Protein AF-L9V3N1-F1 (afdb_monomer_lite)

Secondary structure (DSSP, 8-state):
---HHHHHHHHHHHHHHHHHHHHHHHH-HHHHEEETTTEE-HHHHHHHHHHHHHHHHHHHHHHGGGS--

Foldseek 3Di:
DPPVVVVVVVVVVLVVVVVVLVVCCVVPVVQQAPDPPPHGDPVVVVSVVSVVVSVVCVVVVVVVVPVPD

Structure (mmCIF, N/CA/C/O backbone):
data_AF-L9V3N1-F1
#
_entry.id   AF-L9V3N1-F1
#
loop_
_atom_site.group_PDB
_atom_site.id
_atom_site.type_symbol
_atom_site.label_atom_id
_atom_site.label_alt_id
_atom_site.label_comp_id
_atom_site.label_asym_id
_atom_site.label_entity_id
_atom_site.label_seq_id
_atom_site.pdbx_PDB_ins_code
_atom_site.Cartn_x
_atom_site.Cartn_y
_atom_site.Cartn_z
_atom_site.occupancy
_atom_site.B_iso_or_equiv
_atom_site.auth_seq_id
_atom_site.auth_comp_id
_atom_site.auth_asym_id
_atom_site.auth_atom_id
_atom_site.pdbx_PDB_model_num
ATOM 1 N N . MET A 1 1 ? -9.947 -12.771 26.447 1.00 46.16 1 MET A N 1
ATOM 2 C CA . MET A 1 1 ? -9.273 -11.583 27.015 1.00 46.16 1 MET A CA 1
ATOM 3 C C . MET A 1 1 ? -8.369 -10.990 25.941 1.00 46.16 1 MET A C 1
ATOM 5 O O . MET A 1 1 ? -7.235 -11.416 25.787 1.00 46.16 1 MET A O 1
ATOM 9 N N . LEU A 1 2 ? -8.910 -10.089 25.118 1.00 52.91 2 LEU A N 1
ATOM 10 C CA . LEU A 1 2 ? -8.159 -9.398 24.070 1.00 52.91 2 LEU A CA 1
ATOM 11 C C . LEU A 1 2 ? -7.337 -8.294 24.750 1.00 52.91 2 LEU A C 1
ATOM 13 O O . LEU A 1 2 ? -7.915 -7.356 25.301 1.00 52.91 2 LEU A O 1
ATOM 17 N N . TYR A 1 3 ? -6.010 -8.422 24.772 1.00 53.31 3 TYR A N 1
ATOM 18 C CA . TYR A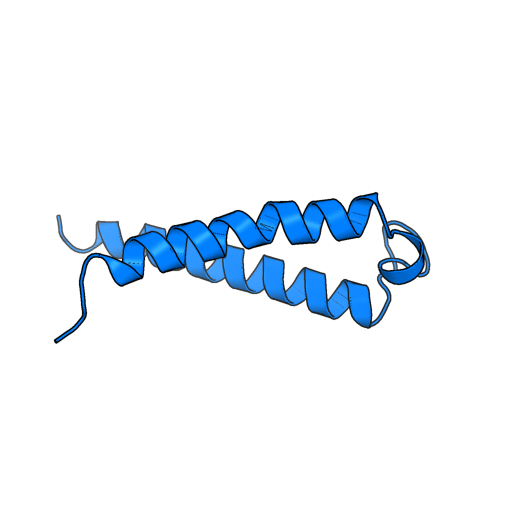 1 3 ? -5.121 -7.371 25.268 1.00 53.31 3 TYR A CA 1
ATOM 19 C C . TYR A 1 3 ? -5.298 -6.129 24.377 1.00 53.31 3 TYR A C 1
ATOM 21 O O . TYR A 1 3 ? -4.676 -5.991 23.325 1.00 53.31 3 TYR A O 1
ATOM 29 N N . LYS A 1 4 ? -6.158 -5.201 24.817 1.00 60.56 4 LYS A N 1
ATOM 30 C CA . LYS A 1 4 ? -6.426 -3.900 24.183 1.00 60.56 4 LYS A CA 1
ATOM 31 C C . LYS A 1 4 ? -5.172 -3.113 23.736 1.00 60.56 4 LYS A C 1
ATOM 33 O O . LYS A 1 4 ? -5.286 -2.441 22.711 1.00 60.56 4 LYS A O 1
ATOM 38 N N . PRO A 1 5 ? -3.989 -3.171 24.395 1.00 62.78 5 PRO A N 1
ATOM 39 C CA . PRO A 1 5 ? -2.807 -2.470 23.877 1.00 62.78 5 PRO A CA 1
ATOM 40 C C . PRO A 1 5 ? -2.195 -3.116 22.621 1.00 62.78 5 PRO A C 1
ATOM 42 O O . PRO A 1 5 ? -1.665 -2.397 21.775 1.00 62.78 5 PRO A O 1
ATOM 45 N N . PHE A 1 6 ? -2.304 -4.438 22.445 1.00 68.44 6 PHE A N 1
ATOM 46 C CA . PHE A 1 6 ? -1.645 -5.150 21.341 1.00 68.44 6 PHE A CA 1
ATOM 47 C C . PHE A 1 6 ? -2.259 -4.819 19.979 1.00 68.44 6 PHE A C 1
ATOM 49 O O . PHE A 1 6 ? -1.553 -4.765 18.981 1.00 68.44 6 PHE A O 1
ATOM 56 N N . VAL A 1 7 ? -3.560 -4.519 19.944 1.00 72.06 7 VAL A N 1
ATOM 57 C CA . VAL A 1 7 ? -4.272 -4.149 18.711 1.00 72.06 7 VAL A CA 1
ATOM 58 C C . VAL A 1 7 ? -3.765 -2.820 18.145 1.00 72.06 7 VAL A C 1
ATOM 60 O O . VAL A 1 7 ? -3.593 -2.701 16.937 1.00 72.06 7 VAL A O 1
ATOM 63 N N . ARG A 1 8 ? -3.466 -1.825 18.995 1.00 71.62 8 ARG A N 1
ATOM 64 C CA . ARG A 1 8 ? -2.896 -0.545 18.533 1.00 71.62 8 ARG A CA 1
ATOM 65 C C . ARG A 1 8 ? -1.478 -0.707 18.007 1.00 71.62 8 ARG A C 1
ATOM 67 O O . ARG A 1 8 ? -1.162 -0.130 16.976 1.00 71.62 8 ARG A O 1
ATOM 74 N N . VAL A 1 9 ? -0.649 -1.493 18.693 1.00 79.00 9 VAL A N 1
ATOM 75 C CA . VAL A 1 9 ? 0.721 -1.783 18.247 1.00 79.00 9 VAL A CA 1
ATOM 76 C C . VAL A 1 9 ? 0.701 -2.583 16.948 1.00 79.00 9 VAL A C 1
ATOM 78 O O . VAL A 1 9 ? 1.416 -2.233 16.020 1.00 79.00 9 VAL A O 1
ATOM 81 N N . ALA A 1 10 ? -0.169 -3.588 16.836 1.00 74.19 10 ALA A N 1
ATOM 82 C CA . ALA A 1 10 ? -0.365 -4.347 15.607 1.00 74.19 10 ALA A CA 1
ATOM 83 C C . ALA A 1 10 ? -0.818 -3.443 14.456 1.00 74.19 10 ALA A C 1
ATOM 85 O O . ALA A 1 10 ? -0.243 -3.530 13.383 1.00 74.19 10 ALA A O 1
ATOM 86 N N . LEU A 1 11 ? -1.768 -2.528 14.680 1.00 76.25 11 LEU A N 1
ATOM 87 C CA . LEU A 1 11 ? -2.193 -1.556 13.669 1.00 76.25 11 LEU A CA 1
ATOM 88 C C . LEU A 1 11 ? -1.051 -0.614 13.261 1.00 76.25 11 LEU A C 1
ATOM 90 O O . LEU A 1 11 ? -0.904 -0.305 12.085 1.00 76.25 11 LEU A O 1
ATOM 94 N N . PHE A 1 12 ? -0.217 -0.194 14.214 1.00 80.38 12 PHE A N 1
ATOM 95 C CA . PHE A 1 12 ? 0.948 0.652 13.948 1.00 80.38 12 PHE A CA 1
ATOM 96 C C . PHE A 1 12 ? 2.034 -0.091 13.155 1.00 80.38 12 PHE A C 1
ATOM 98 O O . PHE A 1 12 ? 2.593 0.450 12.206 1.00 80.38 12 PHE A O 1
ATOM 105 N N . LEU A 1 13 ? 2.291 -1.356 13.493 1.00 77.12 13 LEU A N 1
ATOM 106 C CA . LEU A 1 13 ? 3.188 -2.249 12.754 1.00 77.12 13 LEU A CA 1
ATOM 107 C C . LEU A 1 13 ? 2.647 -2.561 11.349 1.00 77.12 13 LEU A C 1
ATOM 109 O O . LEU A 1 13 ? 3.417 -2.629 10.395 1.00 77.12 13 LEU A O 1
ATOM 113 N N . LEU A 1 14 ? 1.327 -2.703 11.210 1.00 75.44 14 LEU A N 1
ATOM 114 C CA . LEU A 1 14 ? 0.640 -2.905 9.933 1.00 75.44 14 LEU A CA 1
ATOM 115 C C . LEU A 1 14 ? 0.754 -1.648 9.052 1.00 75.44 14 LEU A C 1
ATOM 117 O O . LEU A 1 14 ? 1.049 -1.752 7.866 1.00 75.44 14 LEU A O 1
ATOM 121 N N . LEU A 1 15 ? 0.613 -0.458 9.648 1.00 77.31 15 LEU A N 1
ATOM 122 C CA . LEU A 1 15 ? 0.831 0.830 8.979 1.00 77.31 15 LEU A CA 1
ATOM 123 C C . LEU A 1 15 ? 2.288 1.025 8.550 1.00 77.31 15 LEU A C 1
ATOM 125 O O . LEU A 1 15 ? 2.532 1.542 7.463 1.00 77.31 15 LEU A O 1
ATOM 129 N N . LEU A 1 16 ? 3.251 0.571 9.356 1.00 83.25 16 LEU A N 1
ATOM 130 C CA . LEU A 1 16 ? 4.676 0.606 9.013 1.00 83.25 16 LEU A CA 1
ATOM 131 C C . LEU A 1 16 ? 5.016 -0.309 7.825 1.00 83.25 16 LEU A C 1
ATOM 133 O O . LEU A 1 16 ? 6.045 -0.128 7.175 1.00 83.25 16 LEU A O 1
ATOM 137 N N . ARG A 1 17 ? 4.143 -1.264 7.488 1.00 78.31 17 ARG A N 1
ATOM 138 C CA . ARG A 1 17 ? 4.364 -2.157 6.351 1.00 78.31 17 ARG A CA 1
ATOM 139 C C . ARG A 1 17 ? 4.273 -1.434 5.006 1.00 78.31 17 ARG A C 1
ATOM 141 O O . ARG A 1 17 ? 5.060 -1.738 4.117 1.00 78.31 17 ARG A O 1
ATOM 148 N N . ILE A 1 18 ? 3.395 -0.437 4.890 1.00 82.69 18 ILE A N 1
ATOM 149 C CA . ILE A 1 18 ? 3.159 0.338 3.659 1.00 82.69 18 ILE A CA 1
ATOM 150 C C . ILE A 1 18 ? 4.397 1.091 3.166 1.00 82.69 18 ILE A C 1
ATOM 152 O O . ILE A 1 18 ? 4.754 0.907 2.000 1.00 82.69 18 ILE A O 1
ATOM 156 N N . PRO A 1 19 ? 5.111 1.882 3.992 1.00 81.69 19 PRO A N 1
ATOM 157 C CA . PRO A 1 19 ? 6.358 2.485 3.549 1.00 81.69 19 PRO A CA 1
ATOM 158 C C . PRO A 1 19 ? 7.406 1.423 3.210 1.00 81.69 19 PRO A C 1
ATOM 160 O O . PRO A 1 19 ? 8.150 1.630 2.266 1.00 81.69 19 PRO A O 1
ATOM 163 N N . GLY A 1 20 ? 7.430 0.268 3.887 1.00 80.50 20 GLY A N 1
ATOM 164 C CA . GLY A 1 20 ? 8.316 -0.845 3.523 1.00 80.50 20 GLY A CA 1
ATOM 165 C C . GLY A 1 20 ? 8.049 -1.399 2.118 1.00 80.50 20 GLY A C 1
ATOM 166 O O . GLY A 1 20 ? 8.989 -1.652 1.367 1.00 80.50 20 GLY A O 1
ATOM 167 N N . THR A 1 21 ? 6.780 -1.534 1.725 1.00 80.56 21 THR A N 1
ATOM 168 C CA . THR A 1 21 ? 6.397 -2.003 0.383 1.00 80.56 21 THR A CA 1
ATOM 169 C C . THR A 1 21 ? 6.670 -0.950 -0.690 1.00 80.56 21 THR A C 1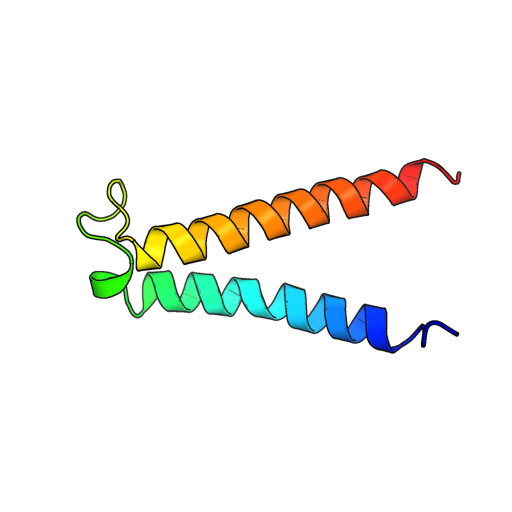
ATOM 171 O O . THR A 1 21 ? 7.190 -1.279 -1.750 1.00 80.56 21 THR A O 1
ATOM 174 N N . VAL A 1 22 ? 6.378 0.323 -0.408 1.00 81.12 22 VAL A N 1
ATOM 175 C CA . VAL A 1 22 ? 6.684 1.444 -1.316 1.00 81.12 22 VAL A CA 1
ATOM 176 C C . VAL A 1 22 ? 8.195 1.600 -1.497 1.00 81.12 22 VAL A C 1
ATOM 178 O O . VAL A 1 22 ? 8.669 1.799 -2.611 1.00 81.12 22 VAL A O 1
ATOM 181 N N . LEU A 1 23 ? 8.963 1.446 -0.419 1.00 83.81 23 LEU A N 1
ATOM 182 C CA . LEU A 1 23 ? 10.419 1.482 -0.447 1.00 83.81 23 LEU A CA 1
ATOM 183 C C . LEU A 1 23 ? 10.978 0.326 -1.291 1.00 83.81 23 LEU A C 1
ATOM 185 O O . LEU A 1 23 ? 11.867 0.560 -2.101 1.00 83.81 23 LEU A O 1
ATOM 189 N N . ALA A 1 24 ? 10.413 -0.882 -1.185 1.00 81.06 24 ALA A N 1
ATOM 190 C CA . ALA A 1 24 ? 10.774 -2.015 -2.042 1.00 81.06 24 ALA A CA 1
ATOM 191 C C . ALA A 1 24 ? 10.468 -1.757 -3.530 1.00 81.06 24 ALA A C 1
ATOM 193 O O . ALA A 1 24 ? 11.297 -2.069 -4.378 1.00 81.06 24 ALA A O 1
ATOM 194 N N . PHE A 1 25 ? 9.335 -1.122 -3.845 1.00 78.31 25 PHE A N 1
ATOM 195 C CA . PHE A 1 25 ? 8.993 -0.721 -5.215 1.00 78.31 25 PHE A CA 1
ATOM 196 C C . PHE A 1 25 ? 9.961 0.318 -5.807 1.00 78.31 25 PHE A C 1
ATOM 198 O O . PHE A 1 25 ? 10.189 0.316 -7.014 1.00 78.31 25 PHE A O 1
ATOM 205 N N . VAL A 1 26 ? 10.530 1.201 -4.978 1.00 79.06 26 VAL A N 1
ATOM 206 C CA . VAL A 1 26 ? 11.452 2.263 -5.424 1.00 79.06 26 VAL A CA 1
ATOM 207 C C . VAL A 1 26 ? 12.911 1.800 -5.453 1.00 79.06 26 VAL A C 1
ATOM 209 O O . VAL A 1 26 ? 13.637 2.149 -6.379 1.00 79.06 26 VAL A O 1
ATOM 212 N N . LEU A 1 27 ? 13.362 1.030 -4.457 1.00 81.38 27 LEU A N 1
ATOM 213 C CA . LEU A 1 27 ? 14.743 0.531 -4.389 1.00 81.38 27 LEU A CA 1
ATOM 214 C C . LEU A 1 27 ? 14.984 -0.678 -5.284 1.00 81.38 27 LEU A C 1
ATOM 216 O O . LEU A 1 27 ? 16.095 -0.839 -5.782 1.00 81.38 27 LEU A O 1
ATOM 220 N N . LEU A 1 28 ? 13.972 -1.527 -5.461 1.00 79.38 28 LEU A N 1
ATOM 221 C CA . LEU A 1 28 ? 14.067 -2.800 -6.170 1.00 79.38 28 LEU A CA 1
ATOM 222 C C . LEU A 1 28 ? 13.039 -2.871 -7.330 1.00 79.38 28 LEU A C 1
ATOM 224 O O . LEU A 1 28 ? 12.205 -3.781 -7.384 1.00 79.38 28 LEU A O 1
ATOM 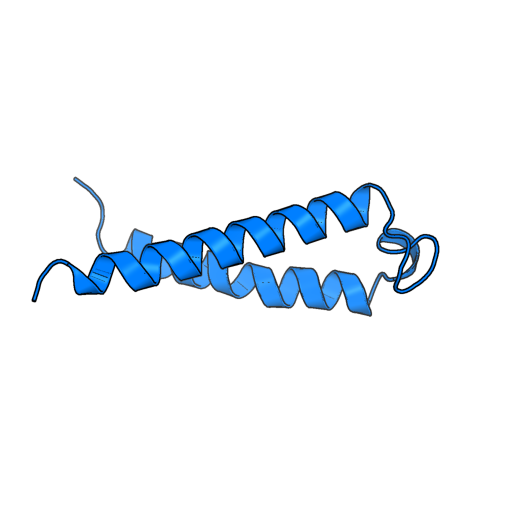228 N N . PRO A 1 29 ? 13.081 -1.920 -8.289 1.00 72.31 29 PRO A N 1
ATOM 229 C CA . PRO A 1 29 ? 12.189 -1.925 -9.448 1.00 72.31 29 PRO A CA 1
ATOM 230 C C . PRO A 1 29 ? 12.415 -3.152 -10.346 1.00 72.31 29 PRO A C 1
ATOM 232 O O . PRO A 1 29 ? 11.446 -3.697 -10.858 1.00 72.31 29 PRO A O 1
ATOM 235 N N . ASP A 1 30 ? 13.655 -3.644 -10.448 1.00 70.94 30 ASP A N 1
ATOM 236 C CA . ASP A 1 30 ? 14.041 -4.814 -11.261 1.00 70.94 30 ASP A CA 1
ATOM 237 C C . ASP A 1 30 ? 13.332 -6.117 -10.853 1.00 70.94 30 ASP A C 1
ATOM 239 O O . ASP A 1 30 ? 13.042 -6.968 -11.687 1.00 70.94 30 ASP A O 1
ATOM 243 N N . VAL A 1 31 ? 13.022 -6.277 -9.561 1.00 73.44 31 VAL A N 1
ATOM 244 C CA . VAL A 1 31 ? 12.295 -7.458 -9.060 1.00 73.44 31 VAL A CA 1
ATOM 245 C C . VAL A 1 31 ? 10.800 -7.213 -8.935 1.00 73.44 31 VAL A C 1
ATOM 247 O O . VAL A 1 31 ? 10.044 -8.163 -8.782 1.00 73.44 31 VAL A O 1
ATOM 250 N N . THR A 1 32 ? 10.338 -5.960 -8.972 1.00 72.75 32 THR A N 1
ATOM 251 C CA . THR A 1 32 ? 8.911 -5.628 -8.818 1.00 72.75 32 THR A CA 1
ATOM 252 C C . THR A 1 32 ? 8.212 -5.389 -10.153 1.00 72.75 32 THR A C 1
ATOM 254 O O . THR A 1 32 ? 7.005 -5.624 -10.256 1.00 72.75 32 THR A O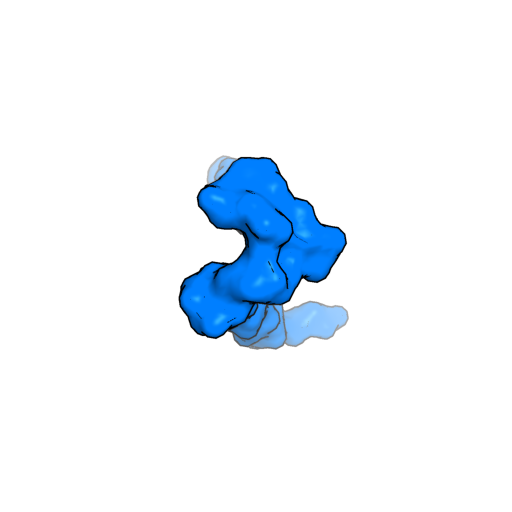 1
ATOM 257 N N . PHE A 1 33 ? 8.946 -5.009 -11.198 1.00 74.31 33 PHE A N 1
ATOM 258 C CA . PHE A 1 33 ? 8.406 -4.731 -12.522 1.00 74.31 33 PHE A CA 1
ATOM 259 C C . PHE A 1 33 ? 9.234 -5.401 -13.616 1.00 74.31 33 PHE A C 1
ATOM 261 O O . PHE A 1 33 ? 10.439 -5.208 -13.703 1.00 74.31 33 PHE A O 1
ATOM 268 N N . ILE A 1 34 ? 8.553 -6.161 -14.476 1.00 71.56 34 ILE A N 1
ATOM 269 C CA . ILE A 1 34 ? 9.119 -6.647 -15.742 1.00 71.56 34 ILE A CA 1
ATOM 270 C C . ILE A 1 34 ? 9.163 -5.479 -16.733 1.00 71.56 34 ILE A C 1
ATOM 272 O O . ILE A 1 34 ? 10.143 -5.295 -17.444 1.00 71.56 34 ILE A O 1
ATOM 276 N N . GLU A 1 35 ? 8.105 -4.664 -16.740 1.00 73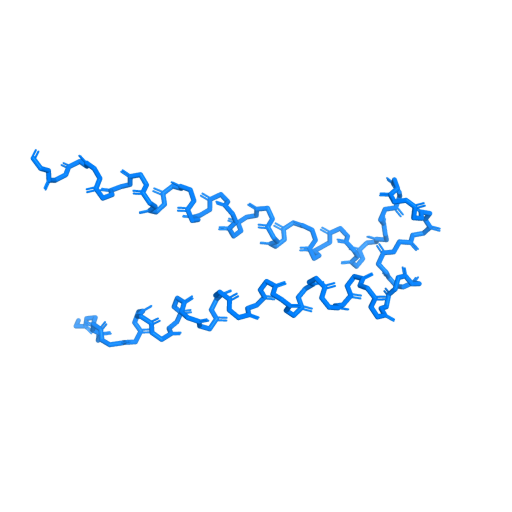.00 35 GLU A N 1
ATOM 277 C CA . GLU A 1 35 ? 8.029 -3.424 -17.506 1.00 73.00 35 GLU A CA 1
ATOM 278 C C . GLU A 1 35 ? 7.367 -2.354 -16.630 1.00 73.00 35 GLU A C 1
ATOM 280 O O . GLU A 1 35 ? 6.159 -2.380 -16.363 1.00 73.00 35 GLU A O 1
ATOM 285 N N . PHE A 1 36 ? 8.176 -1.434 -16.106 1.00 65.06 36 PHE A N 1
ATOM 286 C CA . PHE A 1 36 ? 7.679 -0.364 -15.248 1.00 65.06 36 PHE A CA 1
ATOM 287 C C . PHE A 1 36 ? 6.845 0.625 -16.078 1.00 65.06 36 PHE A C 1
ATOM 289 O O . PHE A 1 36 ? 7.358 1.117 -17.085 1.00 65.06 36 PHE A O 1
ATOM 296 N N . PRO A 1 37 ? 5.611 1.004 -15.680 1.00 65.06 37 PRO A N 1
ATOM 297 C CA . PRO A 1 37 ? 4.841 0.622 -14.484 1.00 65.06 37 PRO A CA 1
ATOM 298 C C . PRO A 1 37 ? 3.672 -0.357 -14.749 1.00 65.06 37 PRO A C 1
ATOM 300 O O . PRO A 1 37 ? 2.868 -0.610 -13.852 1.00 65.06 37 PRO A O 1
ATOM 303 N N . LEU A 1 38 ? 3.516 -0.860 -15.976 1.00 67.81 38 LEU A N 1
ATOM 304 C CA . LEU A 1 38 ? 2.313 -1.583 -16.420 1.00 67.81 38 LEU A CA 1
ATOM 305 C C . LEU A 1 38 ? 2.386 -3.102 -16.210 1.00 67.81 38 LEU A C 1
ATOM 307 O O . LEU A 1 38 ? 1.341 -3.737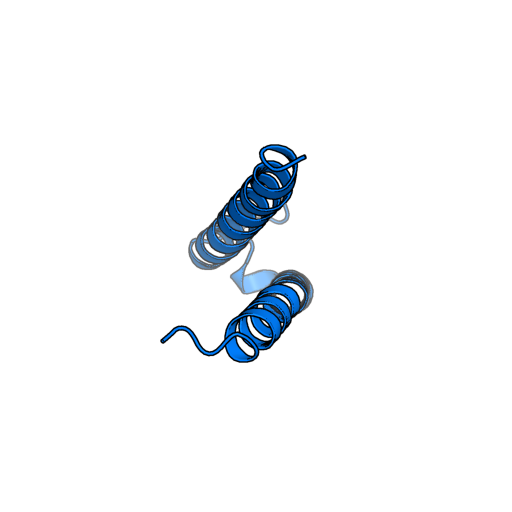 -16.065 1.00 67.81 38 LEU A O 1
ATOM 311 N N . ILE A 1 39 ? 3.588 -3.687 -16.175 1.00 75.69 39 ILE A N 1
ATOM 312 C CA . ILE A 1 39 ? 3.788 -5.141 -16.108 1.00 75.69 39 ILE A CA 1
ATOM 313 C C . ILE A 1 39 ? 4.579 -5.491 -14.837 1.00 75.69 39 ILE A C 1
ATOM 315 O O . ILE A 1 39 ? 5.814 -5.533 -14.860 1.00 75.69 39 ILE A O 1
ATOM 319 N N . PRO A 1 40 ? 3.893 -5.736 -13.704 1.00 76.69 40 PRO A N 1
ATOM 320 C CA . PRO A 1 40 ? 4.534 -6.218 -12.487 1.00 76.69 40 PRO A CA 1
ATOM 321 C C . PRO A 1 40 ? 5.000 -7.674 -12.629 1.00 76.69 40 PRO A C 1
ATOM 323 O O . PRO A 1 40 ? 4.334 -8.497 -13.263 1.00 76.69 40 PRO A O 1
ATOM 326 N N . THR A 1 41 ? 6.128 -8.004 -11.997 1.00 85.69 41 THR A N 1
ATOM 327 C CA . THR A 1 41 ? 6.592 -9.395 -11.825 1.00 85.69 41 THR A CA 1
ATOM 328 C C . THR A 1 41 ? 5.625 -10.175 -10.922 1.00 85.69 41 THR A C 1
ATOM 330 O O . THR A 1 41 ? 4.811 -9.565 -10.222 1.00 85.69 41 THR A O 1
ATOM 333 N N . PRO A 1 42 ? 5.716 -11.518 -10.843 1.00 82.56 42 PRO A N 1
ATOM 334 C CA . PRO A 1 42 ? 4.966 -12.284 -9.846 1.00 82.56 42 PRO A CA 1
ATOM 335 C C . PRO A 1 42 ? 5.195 -11.760 -8.418 1.00 82.56 42 PRO A C 1
ATOM 337 O O . PRO A 1 42 ? 4.248 -11.636 -7.647 1.00 82.56 42 PRO A O 1
ATOM 340 N N . GLU A 1 43 ? 6.430 -11.379 -8.083 1.00 81.56 43 GLU A N 1
ATOM 341 C CA . GLU A 1 43 ? 6.801 -10.807 -6.782 1.00 81.56 43 GLU A CA 1
ATOM 342 C C . GLU A 1 43 ? 6.138 -9.438 -6.553 1.00 81.56 43 GLU A C 1
ATOM 344 O O . GLU A 1 43 ? 5.517 -9.212 -5.510 1.00 81.56 43 GLU A O 1
ATOM 349 N N . GLY A 1 44 ? 6.168 -8.560 -7.561 1.00 82.50 44 GLY A N 1
ATOM 350 C CA . GLY A 1 44 ? 5.479 -7.270 -7.546 1.00 82.50 44 GLY A CA 1
ATOM 351 C C . GLY A 1 44 ? 3.959 -7.406 -7.432 1.00 82.50 44 GLY A C 1
ATOM 352 O O . GLY A 1 44 ? 3.332 -6.666 -6.674 1.00 82.50 44 GLY A O 1
ATOM 353 N N . GLN A 1 45 ? 3.357 -8.393 -8.104 1.00 83.88 45 GLN A N 1
ATOM 354 C CA . GLN A 1 45 ? 1.925 -8.701 -7.998 1.00 83.88 45 GLN A CA 1
ATOM 355 C C . GLN A 1 45 ? 1.530 -9.136 -6.584 1.00 83.88 45 GLN A C 1
ATOM 357 O O . GLN A 1 45 ? 0.490 -8.705 -6.082 1.00 83.88 45 GLN A O 1
ATOM 362 N N . TYR A 1 46 ? 2.347 -9.959 -5.917 1.00 85.50 46 TYR A N 1
ATOM 363 C CA . TYR A 1 46 ? 2.100 -10.350 -4.526 1.00 85.50 46 TYR A CA 1
ATOM 364 C C . TYR A 1 46 ? 2.147 -9.150 -3.574 1.00 85.50 46 TYR A C 1
ATOM 366 O O . TYR A 1 46 ? 1.250 -9.015 -2.738 1.00 85.50 46 TYR A O 1
ATOM 374 N N . LEU A 1 47 ? 3.141 -8.267 -3.721 1.00 83.88 47 LEU A N 1
ATOM 375 C CA . LEU A 1 47 ? 3.251 -7.034 -2.931 1.00 83.88 47 LEU A CA 1
ATOM 376 C C . LEU A 1 47 ? 2.062 -6.095 -3.175 1.00 83.88 47 LEU A C 1
ATOM 378 O O . LEU A 1 47 ? 1.485 -5.563 -2.226 1.00 83.88 47 LEU A O 1
ATOM 382 N N . LEU A 1 48 ? 1.660 -5.927 -4.437 1.00 83.19 48 LEU A N 1
ATOM 383 C CA . LEU A 1 48 ? 0.527 -5.084 -4.817 1.00 83.19 48 LEU A CA 1
ATOM 384 C C . LEU A 1 48 ? -0.790 -5.612 -4.229 1.00 83.19 48 LEU A C 1
ATOM 386 O O . LEU A 1 48 ? -1.589 -4.843 -3.697 1.00 83.19 48 LEU A O 1
ATOM 390 N N . LYS A 1 49 ? -0.995 -6.932 -4.261 1.00 84.62 49 LYS A N 1
ATOM 391 C CA . LYS A 1 49 ? -2.133 -7.600 -3.616 1.00 84.62 49 LYS A CA 1
ATOM 392 C C . LYS A 1 49 ? -2.183 -7.320 -2.112 1.00 84.62 49 LYS A C 1
ATOM 394 O O . LYS A 1 49 ? -3.267 -7.053 -1.596 1.00 84.62 49 LYS A O 1
ATOM 399 N N . ASP A 1 50 ? -1.046 -7.392 -1.416 1.00 87.25 50 ASP A N 1
ATOM 400 C CA . ASP A 1 50 ? -0.979 -7.157 0.036 1.00 87.25 50 ASP A CA 1
ATOM 401 C C . ASP A 1 50 ? -1.378 -5.708 0.364 1.00 87.25 50 ASP A C 1
ATOM 403 O O . ASP A 1 50 ? -2.174 -5.475 1.274 1.00 87.25 50 ASP A O 1
ATOM 407 N N . LEU A 1 51 ? -0.926 -4.746 -0.454 1.00 85.56 51 LEU A N 1
ATOM 408 C CA . LEU A 1 51 ? -1.321 -3.337 -0.351 1.00 85.56 51 LEU A CA 1
ATOM 409 C C . LEU A 1 51 ? -2.822 -3.141 -0.562 1.00 85.56 51 LEU A C 1
ATOM 411 O O . LEU A 1 51 ? -3.481 -2.530 0.279 1.00 85.56 51 LEU A O 1
ATOM 415 N N . VAL A 1 52 ? -3.375 -3.658 -1.662 1.00 87.44 52 VAL A N 1
ATOM 416 C CA . VAL A 1 52 ? -4.806 -3.515 -1.977 1.00 87.44 52 VAL A CA 1
ATOM 417 C C . VAL A 1 52 ? -5.667 -4.114 -0.865 1.00 87.44 52 VAL A C 1
ATOM 419 O O . VAL A 1 52 ? -6.631 -3.482 -0.432 1.00 87.44 52 VAL A O 1
ATOM 422 N N . LEU A 1 53 ? -5.301 -5.292 -0.353 1.00 87.50 53 LEU A N 1
ATOM 423 C CA . LEU A 1 53 ? -6.027 -5.943 0.736 1.00 87.50 53 LEU A CA 1
ATOM 424 C C . LEU A 1 53 ? -5.943 -5.142 2.042 1.00 87.50 53 LEU A C 1
ATOM 426 O O . LEU A 1 53 ? -6.950 -4.992 2.734 1.00 87.50 53 LEU A O 1
ATOM 430 N N . PHE A 1 54 ? -4.773 -4.585 2.363 1.00 85.31 54 PHE A N 1
ATOM 431 C CA . PHE A 1 54 ? -4.608 -3.703 3.516 1.00 85.31 54 PHE A CA 1
ATOM 432 C C . PHE A 1 54 ? -5.458 -2.431 3.394 1.00 85.31 54 PHE A C 1
ATOM 434 O O . PHE A 1 54 ? -6.154 -2.069 4.344 1.00 85.31 54 PHE A O 1
ATOM 441 N N . PHE A 1 55 ? -5.454 -1.770 2.233 1.00 84.12 55 PHE A N 1
ATOM 442 C CA . PHE A 1 55 ? -6.281 -0.584 1.996 1.00 84.12 55 PHE A CA 1
ATOM 443 C C . PHE A 1 55 ? -7.773 -0.905 2.080 1.00 84.12 55 PHE A C 1
ATOM 445 O O . PHE A 1 55 ? -8.514 -0.152 2.710 1.00 84.12 55 PHE A O 1
ATOM 452 N N . ALA A 1 56 ? -8.208 -2.037 1.523 1.00 88.12 56 ALA A N 1
ATOM 453 C CA . ALA A 1 56 ? -9.584 -2.504 1.647 1.00 88.12 56 ALA A CA 1
ATOM 454 C C . ALA A 1 56 ? -9.960 -2.741 3.119 1.00 88.12 56 ALA A C 1
ATOM 456 O O . ALA A 1 56 ? -10.988 -2.250 3.582 1.00 88.12 56 ALA A O 1
ATOM 457 N N . ALA A 1 57 ? -9.100 -3.416 3.887 1.00 85.38 57 ALA A N 1
ATOM 458 C CA . ALA A 1 57 ? -9.319 -3.650 5.311 1.00 85.38 57 ALA A CA 1
ATOM 459 C C . ALA A 1 57 ? -9.349 -2.347 6.129 1.00 85.38 57 ALA A C 1
ATOM 461 O O . ALA A 1 57 ? -10.178 -2.220 7.028 1.00 85.38 57 ALA A O 1
ATOM 462 N N . MET A 1 58 ? -8.499 -1.362 5.815 1.00 82.62 58 MET A N 1
ATOM 463 C CA . MET A 1 58 ? -8.548 -0.039 6.451 1.00 82.62 58 MET A CA 1
ATOM 464 C C . MET A 1 58 ? -9.818 0.732 6.093 1.00 82.62 58 MET A C 1
ATOM 466 O O . MET A 1 58 ? -10.437 1.310 6.984 1.00 82.62 58 MET A O 1
ATOM 470 N N . ALA A 1 59 ? -10.220 0.735 4.820 1.00 84.88 59 ALA A N 1
ATOM 471 C CA . ALA A 1 59 ? -11.437 1.407 4.369 1.00 84.88 59 ALA A CA 1
ATOM 472 C C . ALA A 1 59 ? -12.678 0.822 5.064 1.00 84.88 59 ALA A C 1
ATOM 474 O O . ALA A 1 59 ? -13.510 1.564 5.587 1.00 84.88 59 ALA A O 1
ATOM 475 N N . ILE A 1 60 ? -12.753 -0.509 5.157 1.00 82.06 60 ILE A N 1
ATOM 476 C CA . ILE A 1 60 ? -13.837 -1.220 5.845 1.00 82.06 60 ILE A CA 1
ATOM 477 C C . ILE A 1 60 ? -13.762 -0.986 7.361 1.00 82.06 60 ILE A C 1
ATOM 479 O O . ILE A 1 60 ? -14.750 -0.593 7.975 1.00 82.06 60 ILE A O 1
ATOM 483 N N . GLY A 1 61 ? -12.591 -1.162 7.979 1.00 77.88 61 GLY A N 1
ATOM 484 C CA . GLY A 1 61 ? -12.392 -0.968 9.419 1.00 77.88 61 GLY A CA 1
ATOM 485 C C . GLY A 1 61 ? -12.664 0.465 9.890 1.00 77.88 61 GLY A C 1
ATOM 486 O O . GLY A 1 61 ? -13.143 0.663 11.007 1.00 77.88 61 GLY A O 1
ATOM 487 N N . GLY A 1 62 ? -12.412 1.462 9.038 1.00 70.00 62 GLY A N 1
ATOM 488 C CA . GLY A 1 62 ? -12.802 2.852 9.269 1.00 70.00 62 GLY A CA 1
ATOM 489 C C . GLY A 1 62 ? -14.317 3.062 9.200 1.00 70.00 62 GLY A C 1
ATOM 490 O O . GLY A 1 62 ? -14.863 3.789 10.030 1.00 70.00 62 GLY A O 1
ATOM 491 N N . SER A 1 63 ? -15.003 2.382 8.276 1.00 67.31 63 SER A N 1
ATOM 492 C CA . SER A 1 63 ? -16.461 2.474 8.115 1.00 67.31 63 SER A CA 1
ATOM 493 C C . SER A 1 63 ? -17.239 1.863 9.285 1.00 67.31 63 SER A C 1
ATOM 495 O O . SER A 1 63 ? -18.275 2.400 9.670 1.00 67.31 63 SER A O 1
ATOM 497 N N . ILE A 1 64 ? -16.735 0.790 9.905 1.00 61.09 64 ILE A N 1
ATOM 498 C CA . ILE A 1 64 ? -17.418 0.106 11.025 1.00 61.09 64 ILE A CA 1
ATOM 499 C C . ILE A 1 64 ? -17.544 1.015 12.264 1.00 61.09 64 ILE A C 1
ATOM 501 O O . ILE A 1 64 ? -18.421 0.827 13.104 1.00 61.09 64 ILE A O 1
ATOM 505 N N . ARG A 1 65 ? -16.717 2.064 12.382 1.00 57.41 65 ARG A N 1
ATOM 506 C CA . ARG A 1 65 ? -16.797 3.011 13.506 1.00 57.41 65 ARG A CA 1
ATOM 507 C C . ARG A 1 65 ? -18.008 3.954 13.435 1.00 57.41 65 ARG A C 1
ATOM 509 O O . ARG A 1 65 ? -18.281 4.627 14.424 1.00 57.41 65 ARG A O 1
ATOM 516 N N . HIS A 1 66 ? -18.724 3.995 12.311 1.00 53.84 66 HIS A N 1
ATOM 517 C CA . HIS A 1 66 ? -19.880 4.874 12.116 1.00 53.84 66 HIS A CA 1
ATOM 518 C C . HIS A 1 66 ? -21.227 4.231 12.505 1.00 53.84 66 HIS A C 1
ATOM 520 O O . HIS A 1 66 ? -22.223 4.937 12.613 1.00 53.84 66 HIS A O 1
ATOM 526 N N . GLU A 1 67 ? -21.281 2.918 12.758 1.00 52.19 67 GLU A N 1
ATOM 527 C CA . GLU A 1 67 ? -22.531 2.219 13.125 1.00 52.19 67 GLU A CA 1
ATOM 528 C C . GLU A 1 67 ? -22.830 2.205 14.638 1.00 52.19 67 GLU A C 1
ATOM 530 O O . GLU A 1 67 ? -23.791 1.580 15.074 1.00 52.19 67 GLU A O 1
ATOM 535 N N . TYR A 1 68 ? -22.034 2.900 15.459 1.00 46.38 68 TYR A N 1
ATOM 536 C CA . TYR A 1 68 ? -22.252 2.995 16.911 1.00 46.38 68 TYR A CA 1
ATOM 537 C C . TYR A 1 68 ? -22.269 4.454 17.398 1.00 46.38 68 TYR A C 1
ATOM 539 O O . TYR A 1 68 ? -21.589 4.799 18.367 1.00 46.38 68 TYR A O 1
ATOM 547 N N . SER A 1 69 ? -23.001 5.327 16.700 1.00 39.19 69 SER A N 1
ATOM 548 C CA . SER A 1 69 ? -23.368 6.660 17.200 1.00 39.19 69 SER A CA 1
ATOM 549 C C . SER A 1 69 ? -24.872 6.853 17.197 1.00 39.19 69 SER A C 1
ATOM 551 O O . SER A 1 69 ? -25.543 6.257 16.329 1.00 39.19 69 SER A O 1
#

pLDDT: mean 74.73, std 11.2, range [39.19, 88.12]

Organism: Halogeometricum borinquense (strain ATCC 700274 / DSM 11551 / JCM 10706 / KCTC 4070 / PR3) (NCBI:txid469382)

Radius of gyration: 15.67 Å; chains: 1; bounding box: 38×19×44 Å

Sequence (69 aa):
MLYKPFVRVALFLLLLRIPGTVLAFVLLPDVTFIEFPLIPTPEGQYLLKDLVLFFAAMAIGGSIRHEYS